Protein AF-A0A819LWY8-F1 (afdb_monomer)

Foldseek 3Di:
DDDPDDDDDLVRLLVVVVVPHDADQDPPADADPPRRSHGDDDDDPVRDDPPPDDDAAPPVDPDGDPDDDDDDDDDDPPDDD

Solvent-accessible surface area (backbone atoms only — not comparable to full-atom values): 5970 Å² total; per-residue (Å²): 139,89,84,81,95,73,92,69,55,75,63,58,50,51,60,58,46,50,76,79,44,86,81,63,67,59,93,87,56,55,46,43,88,97,37,66,58,43,70,53,88,80,73,55,98,87,39,73,82,92,74,87,63,98,80,73,67,57,70,88,46,98,76,44,68,89,77,86,83,86,82,94,78,84,79,79,86,74,88,79,133

Organism: NCBI:txid433720

Structure (mmCIF, N/CA/C/O backbone):
data_AF-A0A819LWY8-F1
#
_entry.id   AF-A0A819LWY8-F1
#
loop_
_atom_site.group_PDB
_atom_site.id
_atom_site.type_symbol
_atom_site.label_atom_id
_atom_site.label_alt_id
_atom_site.label_comp_id
_atom_site.label_asym_id
_atom_site.label_entity_id
_atom_site.label_seq_id
_atom_site.pdbx_PDB_ins_code
_atom_site.Cartn_x
_atom_site.Cartn_y
_atom_site.Cartn_z
_atom_site.occupancy
_atom_site.B_iso_or_equiv
_atom_site.auth_seq_id
_atom_site.auth_comp_id
_atom_site.auth_asym_id
_atom_site.auth_atom_id
_atom_site.pdbx_PDB_model_num
ATOM 1 N N . MET A 1 1 ? -8.632 5.284 -9.980 1.00 90.94 1 MET A N 1
ATOM 2 C CA . MET A 1 1 ? -9.971 5.670 -9.474 1.00 90.94 1 MET A CA 1
ATOM 3 C C . MET A 1 1 ? -9.782 6.533 -8.235 1.00 90.94 1 MET A C 1
ATOM 5 O O . MET A 1 1 ? -8.817 6.294 -7.524 1.00 90.94 1 MET A O 1
ATOM 9 N N . PHE A 1 2 ? -10.642 7.526 -7.984 1.00 93.94 2 PHE A N 1
ATOM 10 C CA . PHE A 1 2 ? -10.513 8.416 -6.823 1.00 93.94 2 PHE A CA 1
ATOM 11 C C . PHE A 1 2 ? -11.853 8.584 -6.105 1.00 93.94 2 PHE A C 1
ATOM 13 O O . PHE A 1 2 ? -12.861 8.867 -6.748 1.00 93.94 2 PHE A O 1
ATOM 20 N N . PHE A 1 3 ? -11.836 8.481 -4.777 1.00 92.38 3 PHE A N 1
ATOM 21 C CA . PHE A 1 3 ? -12.976 8.756 -3.902 1.00 92.38 3 PHE A CA 1
ATOM 22 C C . PHE A 1 3 ? -12.581 9.847 -2.904 1.00 92.38 3 PHE A C 1
ATOM 24 O O . PHE A 1 3 ? -11.508 9.776 -2.310 1.00 92.38 3 PHE A O 1
ATOM 31 N N . ARG A 1 4 ? -13.419 10.875 -2.727 1.00 90.06 4 ARG A N 1
ATOM 32 C CA . ARG A 1 4 ? -13.152 12.000 -1.808 1.00 90.06 4 ARG A CA 1
ATOM 33 C C . ARG A 1 4 ? -13.985 11.873 -0.526 1.00 90.06 4 ARG A C 1
ATOM 35 O O . ARG A 1 4 ? -15.071 11.301 -0.564 1.00 90.06 4 ARG A O 1
ATOM 42 N N . GLN A 1 5 ? -13.490 12.461 0.570 1.00 72.25 5 GLN A N 1
ATOM 43 C CA . GLN A 1 5 ? -14.201 12.638 1.853 1.00 72.25 5 GLN A CA 1
ATOM 44 C C . GLN A 1 5 ? -14.693 11.334 2.502 1.00 72.25 5 GLN A C 1
ATOM 46 O O . GLN A 1 5 ? -15.869 11.187 2.835 1.00 72.25 5 GLN A O 1
ATOM 51 N N . LYS A 1 6 ? -13.792 10.368 2.689 1.00 69.88 6 LYS A N 1
ATOM 52 C CA . LYS A 1 6 ? -14.082 9.140 3.434 1.00 69.88 6 LYS A CA 1
ATOM 53 C C . LYS A 1 6 ? -13.141 9.063 4.624 1.00 69.88 6 LYS A C 1
ATOM 55 O O . LYS A 1 6 ? -11.937 9.111 4.421 1.00 69.88 6 LYS A O 1
ATOM 60 N N . CYS A 1 7 ? -13.692 8.939 5.827 1.00 84.44 7 CYS A N 1
ATOM 61 C CA . CYS A 1 7 ? -12.942 8.436 6.970 1.00 84.44 7 CYS A CA 1
ATOM 62 C C . CYS A 1 7 ? -13.071 6.915 6.935 1.00 84.44 7 CYS A C 1
ATOM 64 O O . CYS A 1 7 ? -14.167 6.393 7.143 1.00 84.44 7 CYS A O 1
ATOM 66 N N . LEU A 1 8 ? -11.987 6.222 6.600 1.00 89.94 8 LEU A N 1
ATOM 67 C CA . LEU A 1 8 ? -11.923 4.764 6.660 1.00 89.94 8 LEU A CA 1
ATOM 68 C C . LEU A 1 8 ? -11.126 4.355 7.895 1.00 89.94 8 LEU A C 1
ATOM 70 O O . LEU A 1 8 ? -10.147 5.012 8.247 1.00 89.94 8 LEU A O 1
ATOM 74 N N . THR A 1 9 ? -11.557 3.275 8.543 1.00 92.38 9 THR A N 1
ATOM 75 C CA . THR A 1 9 ? -10.694 2.557 9.483 1.00 92.38 9 THR A CA 1
ATOM 76 C C . THR A 1 9 ? -9.721 1.682 8.679 1.00 92.38 9 THR A C 1
ATOM 78 O O . THR A 1 9 ? -10.005 1.396 7.507 1.00 92.38 9 THR A O 1
ATOM 81 N N . PRO A 1 10 ? -8.586 1.254 9.261 1.00 93.56 10 PRO A N 1
ATOM 82 C CA . PRO A 1 10 ?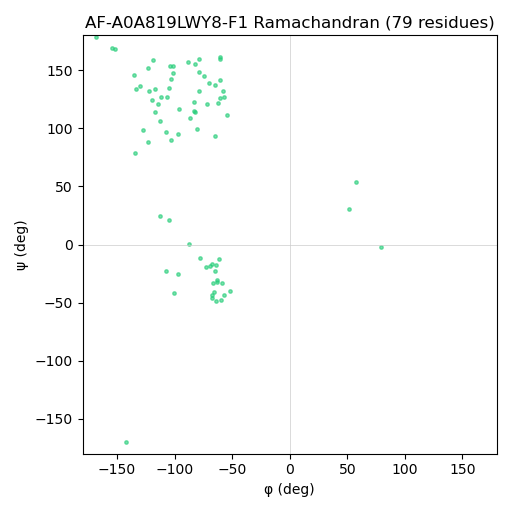 -7.668 0.324 8.600 1.00 93.56 10 PRO A CA 1
ATOM 83 C C . PRO A 1 10 ? -8.367 -0.938 8.077 1.00 93.56 10 PRO A C 1
ATOM 85 O O . PRO A 1 10 ? -8.123 -1.354 6.947 1.00 93.56 10 PRO A O 1
ATOM 88 N N . GLU A 1 11 ? -9.313 -1.483 8.843 1.00 94.00 11 GLU A N 1
ATOM 89 C CA . GLU A 1 11 ? -10.071 -2.684 8.484 1.00 94.00 11 GLU A CA 1
ATOM 90 C C . GLU A 1 11 ? -10.931 -2.443 7.240 1.00 94.00 11 GLU A C 1
ATOM 92 O O . GLU A 1 11 ? -10.835 -3.192 6.273 1.00 94.00 11 GLU A O 1
ATOM 97 N N . HIS A 1 12 ? -11.687 -1.339 7.193 1.00 94.56 12 HIS A N 1
ATOM 98 C CA . HIS A 1 12 ? -12.493 -1.003 6.015 1.00 94.56 12 HIS A CA 1
ATOM 99 C C . HIS A 1 12 ? -11.644 -0.740 4.762 1.00 94.56 12 HIS A C 1
ATOM 101 O O . HIS A 1 12 ? -12.101 -0.969 3.640 1.00 94.56 12 HIS A O 1
ATOM 107 N N . HIS A 1 13 ? -10.418 -0.231 4.924 1.00 95.50 13 HIS A N 1
ATOM 108 C CA . HIS A 1 13 ? -9.484 -0.074 3.807 1.00 95.50 13 HIS A CA 1
ATOM 109 C C . HIS A 1 13 ? -9.034 -1.448 3.291 1.00 95.50 13 HIS A C 1
ATOM 111 O O . HIS A 1 13 ? -9.097 -1.686 2.082 1.00 95.50 13 HIS A O 1
ATOM 117 N N . CYS A 1 14 ? -8.668 -2.373 4.181 1.00 95.75 14 CYS A N 1
ATOM 118 C CA . CYS A 1 14 ? -8.349 -3.756 3.821 1.00 95.75 14 CYS A CA 1
ATOM 119 C C . CYS A 1 14 ? -9.525 -4.474 3.143 1.00 95.75 14 CYS A C 1
ATOM 121 O O . CYS A 1 14 ? -9.332 -5.039 2.067 1.00 95.75 14 CYS A O 1
ATOM 123 N N . ASP A 1 15 ? -10.733 -4.389 3.704 1.00 95.62 15 ASP A N 1
ATOM 124 C CA . ASP A 1 15 ? -11.947 -4.999 3.143 1.00 95.62 15 ASP A CA 1
ATOM 125 C C . ASP A 1 15 ? -12.208 -4.511 1.714 1.00 95.62 15 ASP A C 1
ATOM 127 O O . ASP A 1 15 ? -12.505 -5.295 0.813 1.00 95.62 15 ASP A O 1
ATOM 131 N N . PHE A 1 16 ? -12.052 -3.205 1.474 1.00 95.25 16 PHE A N 1
ATOM 132 C CA . PHE A 1 16 ? -12.210 -2.642 0.138 1.00 95.25 16 PHE A CA 1
ATOM 133 C C . PHE A 1 16 ? -11.127 -3.132 -0.832 1.00 95.25 16 PHE A C 1
ATOM 135 O O . PHE A 1 16 ? -11.426 -3.423 -1.990 1.00 95.25 16 PHE A O 1
ATOM 142 N N . ALA A 1 17 ? -9.872 -3.229 -0.386 1.00 96.00 17 ALA A N 1
ATOM 143 C CA . ALA A 1 17 ? -8.769 -3.698 -1.221 1.00 96.00 17 ALA A CA 1
ATOM 144 C C . ALA A 1 17 ? -8.904 -5.186 -1.601 1.00 96.00 17 ALA A C 1
ATOM 146 O O . ALA A 1 17 ? -8.579 -5.552 -2.732 1.00 96.00 17 ALA A O 1
ATOM 147 N N . GLN A 1 18 ? -9.466 -6.016 -0.716 1.00 96.31 18 GLN A N 1
ATOM 148 C CA . GLN A 1 18 ? -9.725 -7.443 -0.967 1.00 96.31 18 GLN A CA 1
ATOM 149 C C . GLN A 1 18 ? -10.741 -7.706 -2.086 1.00 96.31 18 GLN A C 1
ATOM 151 O O . GLN A 1 18 ? -10.779 -8.803 -2.638 1.00 96.31 18 GLN A O 1
ATOM 156 N N . LEU A 1 19 ? -11.539 -6.705 -2.475 1.00 95.81 19 LEU A N 1
ATOM 157 C CA . LEU A 1 19 ? -12.450 -6.822 -3.619 1.00 95.81 19 LEU A CA 1
ATOM 158 C C . LEU A 1 19 ? -11.714 -6.929 -4.966 1.00 95.81 19 LEU A C 1
ATOM 160 O O . LEU A 1 19 ? -12.333 -7.304 -5.960 1.00 95.81 19 LEU A O 1
ATOM 164 N N . PHE A 1 20 ? -10.425 -6.572 -5.018 1.00 94.81 20 PHE A N 1
ATOM 165 C CA . PHE A 1 20 ? -9.630 -6.566 -6.248 1.00 94.81 20 PHE A CA 1
ATOM 166 C C . PHE A 1 20 ? -8.725 -7.795 -6.381 1.00 94.81 20 PHE A C 1
ATOM 168 O O . PHE A 1 20 ? -8.618 -8.332 -7.481 1.00 94.81 20 PHE A O 1
ATOM 175 N N . ASP A 1 21 ? -8.071 -8.221 -5.296 1.00 93.19 21 ASP A N 1
ATOM 176 C CA . ASP A 1 21 ? -7.240 -9.433 -5.210 1.00 93.19 21 ASP A CA 1
ATOM 177 C C . ASP A 1 21 ? -6.894 -9.726 -3.731 1.00 93.19 21 ASP A C 1
ATOM 179 O O . ASP A 1 21 ? -7.230 -8.952 -2.831 1.00 93.19 21 ASP A O 1
ATOM 183 N N . ASN A 1 22 ? -6.173 -10.817 -3.470 1.00 94.44 22 ASN A N 1
ATOM 184 C CA . ASN A 1 22 ? -5.578 -11.104 -2.168 1.00 94.44 22 ASN A CA 1
ATOM 185 C C . ASN A 1 22 ? -4.585 -10.006 -1.749 1.00 94.44 22 ASN A C 1
ATOM 187 O O . ASN A 1 22 ? -3.798 -9.509 -2.558 1.00 94.44 22 ASN A O 1
ATOM 191 N N . LEU A 1 23 ? -4.577 -9.668 -0.457 1.00 95.12 23 LEU A N 1
ATOM 192 C CA . LEU A 1 23 ? -3.657 -8.668 0.079 1.00 95.12 23 LEU A CA 1
ATOM 193 C C . LEU A 1 23 ? -2.232 -9.216 0.201 1.00 95.12 23 LEU A C 1
ATOM 195 O O . LEU A 1 23 ? -2.013 -10.378 0.539 1.00 95.12 23 LEU A O 1
ATOM 199 N N . HIS A 1 24 ? -1.256 -8.344 -0.043 1.00 91.94 24 HIS A N 1
ATOM 200 C CA . HIS A 1 24 ? 0.163 -8.652 0.084 1.00 91.94 24 HIS A CA 1
ATOM 201 C C . HIS A 1 24 ? 0.755 -7.983 1.328 1.00 91.94 24 HIS A C 1
ATOM 203 O O . HIS A 1 24 ? 0.684 -6.765 1.474 1.00 91.94 24 HIS A O 1
ATOM 209 N N . THR A 1 25 ? 1.409 -8.765 2.184 1.00 92.25 25 THR A N 1
ATOM 210 C CA . THR A 1 25 ? 2.222 -8.249 3.293 1.00 92.25 25 THR A CA 1
ATOM 211 C C . THR A 1 25 ? 3.614 -7.888 2.781 1.00 92.25 25 THR A C 1
ATOM 213 O O . THR A 1 25 ? 4.371 -8.757 2.349 1.00 92.25 25 THR A O 1
ATOM 216 N N . HIS A 1 26 ? 3.958 -6.602 2.817 1.00 85.94 26 HIS A N 1
ATOM 217 C CA . HIS A 1 26 ? 5.213 -6.111 2.252 1.00 85.94 26 HIS A CA 1
ATOM 218 C C . HIS A 1 26 ? 6.402 -6.262 3.208 1.00 85.94 26 HIS A C 1
ATOM 220 O O . HIS A 1 26 ? 6.426 -5.652 4.267 1.00 85.94 26 HIS A O 1
ATOM 226 N N . SER A 1 27 ? 7.455 -6.966 2.794 1.00 82.81 27 SER A N 1
ATOM 227 C CA . SER A 1 27 ? 8.574 -7.312 3.686 1.00 82.81 27 SER A CA 1
ATOM 228 C C . SER A 1 27 ? 9.466 -6.146 4.144 1.00 82.81 27 SER A C 1
ATOM 230 O O . SER A 1 27 ? 10.218 -6.314 5.099 1.00 82.81 27 SER A O 1
ATOM 232 N N . PHE A 1 28 ? 9.450 -4.995 3.459 1.00 81.94 28 PHE A N 1
ATOM 233 C CA . PHE A 1 28 ? 10.397 -3.892 3.729 1.00 81.94 28 PHE A CA 1
ATOM 234 C C . PHE A 1 28 ? 9.800 -2.667 4.422 1.00 81.94 28 PHE A C 1
ATOM 236 O O . PHE A 1 28 ? 10.545 -1.881 5.001 1.00 81.94 28 PHE A O 1
ATOM 243 N N . TYR A 1 29 ? 8.488 -2.463 4.319 1.00 85.31 29 TYR A N 1
A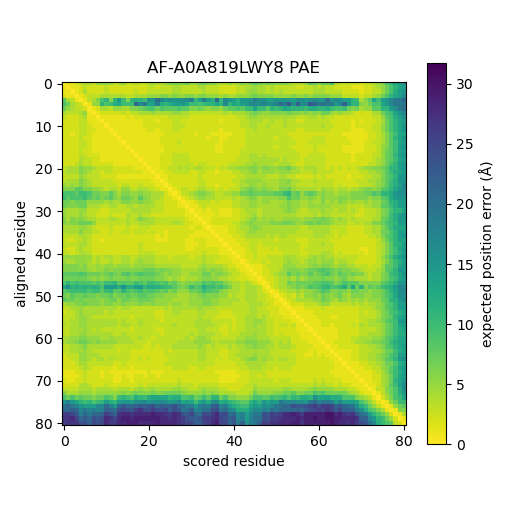TOM 244 C CA . TYR A 1 29 ? 7.852 -1.272 4.878 1.00 85.31 29 TYR A CA 1
ATOM 245 C C . TYR A 1 29 ? 7.187 -1.644 6.191 1.00 85.31 29 TYR A C 1
ATOM 247 O O . TYR A 1 29 ? 6.680 -2.752 6.334 1.00 85.31 29 TYR A O 1
ATOM 255 N N . SER A 1 30 ? 7.160 -0.702 7.128 1.00 90.06 30 SER A N 1
ATOM 256 C CA . SER A 1 30 ? 6.353 -0.843 8.334 1.00 90.06 30 SER A CA 1
ATOM 257 C C . SER A 1 30 ? 4.869 -0.968 7.986 1.00 90.06 30 SER A C 1
ATOM 259 O O . SER A 1 30 ? 4.418 -0.530 6.923 1.00 90.06 30 SER A O 1
ATOM 261 N N . HIS A 1 31 ? 4.102 -1.517 8.921 1.00 93.31 31 HIS A N 1
ATOM 262 C CA . HIS A 1 31 ? 2.661 -1.698 8.787 1.00 93.31 31 HIS A CA 1
ATOM 263 C C . HIS A 1 31 ? 1.913 -0.932 9.870 1.00 93.31 31 HIS A C 1
ATOM 265 O O . HIS A 1 31 ? 2.474 -0.620 10.925 1.00 93.31 31 HIS A O 1
ATOM 271 N N . VAL A 1 32 ? 0.636 -0.651 9.623 1.00 91.75 32 VAL A N 1
ATOM 272 C CA . VAL A 1 32 ? -0.252 -0.131 10.662 1.00 91.75 32 VAL A CA 1
ATOM 273 C C . VAL A 1 32 ? -0.429 -1.183 11.757 1.00 91.75 32 VAL A C 1
ATOM 275 O O . VAL A 1 32 ? -0.565 -2.379 11.491 1.00 91.75 32 VAL A O 1
ATOM 278 N N . LEU A 1 33 ? -0.384 -0.736 13.014 1.00 88.81 33 LEU A N 1
ATOM 279 C CA . LEU A 1 33 ? -0.454 -1.618 14.173 1.00 88.81 33 LEU A CA 1
ATOM 280 C C . LEU A 1 33 ? -1.736 -2.461 14.132 1.00 88.81 33 LEU A C 1
ATOM 282 O O . LEU A 1 33 ? -2.832 -1.926 14.003 1.00 88.81 33 LEU A O 1
ATOM 286 N N . GLY A 1 34 ? -1.586 -3.780 14.248 1.00 90.38 34 GLY A N 1
ATOM 287 C CA . GLY A 1 34 ? -2.703 -4.726 14.187 1.00 90.38 34 GLY A CA 1
ATOM 288 C C . GLY A 1 34 ? -3.200 -5.058 12.774 1.00 90.38 34 GLY A C 1
ATOM 289 O O . GLY A 1 34 ? -4.086 -5.893 12.656 1.00 90.38 34 GLY A O 1
ATOM 290 N N . THR A 1 35 ? -2.637 -4.457 11.717 1.00 93.12 35 THR A N 1
ATOM 291 C CA . THR A 1 35 ? -3.031 -4.693 10.313 1.00 93.12 35 THR A CA 1
ATOM 292 C C . THR A 1 35 ? -1.789 -4.877 9.415 1.00 93.12 35 THR A C 1
ATOM 294 O O . THR A 1 35 ? -1.365 -3.933 8.743 1.00 93.12 35 THR A O 1
ATOM 297 N N . PRO A 1 36 ? -1.148 -6.064 9.407 1.00 92.19 36 PRO A N 1
ATOM 298 C CA . PRO A 1 36 ? 0.125 -6.293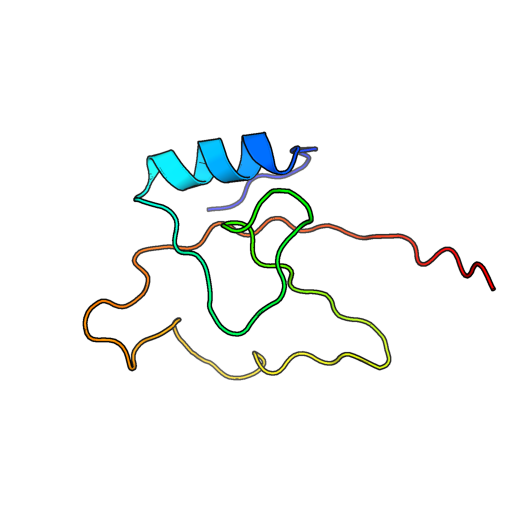 8.708 1.00 92.19 36 PRO A CA 1
ATOM 299 C C . PRO A 1 36 ? 0.037 -6.159 7.179 1.00 92.19 36 PRO A C 1
ATOM 301 O O . PRO A 1 36 ? 1.029 -5.890 6.513 1.00 92.19 36 PRO A O 1
ATOM 304 N N . GLU A 1 37 ? -1.137 -6.315 6.586 1.00 94.06 37 GLU A N 1
ATOM 305 C CA . GLU A 1 37 ? -1.358 -6.120 5.154 1.00 94.06 37 GLU A CA 1
ATOM 306 C C . GLU A 1 37 ? -1.328 -4.636 4.756 1.00 94.06 37 GLU A C 1
ATOM 308 O O . GLU A 1 37 ? -1.133 -4.305 3.585 1.00 94.06 37 GLU A O 1
ATOM 313 N N . LEU A 1 38 ? -1.507 -3.727 5.719 1.00 94.69 38 LEU A N 1
ATOM 314 C CA . LEU A 1 38 ? -1.620 -2.298 5.467 1.00 94.69 38 LEU A CA 1
ATOM 315 C C . LEU A 1 38 ? -0.270 -1.609 5.677 1.00 94.69 38 LEU A C 1
ATOM 317 O O . LEU A 1 38 ? 0.126 -1.247 6.786 1.00 94.69 38 LEU A O 1
ATOM 321 N N . MET A 1 39 ? 0.449 -1.444 4.568 1.00 94.44 39 MET A N 1
ATOM 322 C CA . MET A 1 39 ? 1.712 -0.710 4.489 1.00 94.44 39 MET A CA 1
ATOM 323 C C . MET A 1 39 ? 1.553 0.747 4.950 1.00 94.44 39 MET A C 1
ATOM 325 O O . MET A 1 39 ? 0.675 1.464 4.469 1.00 94.44 39 MET A O 1
ATOM 329 N N . LEU A 1 40 ? 2.461 1.206 5.815 1.00 91.88 40 LEU A N 1
ATOM 330 C CA . LEU A 1 40 ? 2.543 2.594 6.256 1.00 91.88 40 LEU A 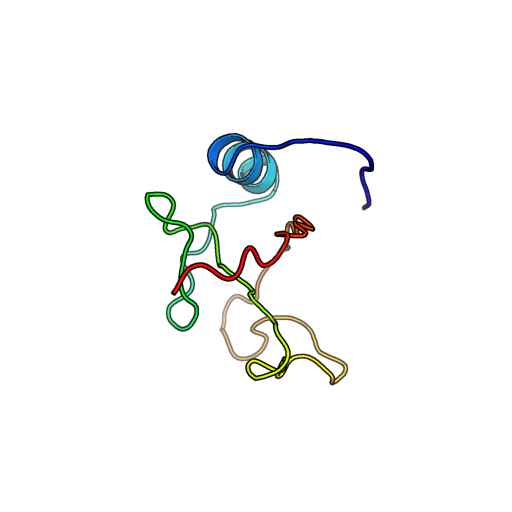CA 1
ATOM 331 C C . LEU A 1 40 ? 3.584 3.366 5.434 1.00 91.88 40 LEU A C 1
ATOM 333 O O . LEU A 1 40 ? 4.782 3.086 5.495 1.00 91.88 40 LEU A O 1
ATOM 337 N N . LEU A 1 41 ? 3.116 4.374 4.697 1.00 91.25 41 LEU A N 1
ATOM 338 C CA . LEU A 1 41 ? 3.950 5.350 3.996 1.00 91.25 41 LEU A CA 1
ATOM 339 C C . LEU A 1 41 ? 3.868 6.688 4.734 1.00 91.25 41 LEU A C 1
ATOM 341 O O . LEU A 1 41 ? 2.917 7.446 4.554 1.00 91.25 41 LEU A O 1
ATOM 345 N N . GLU A 1 42 ? 4.855 6.950 5.586 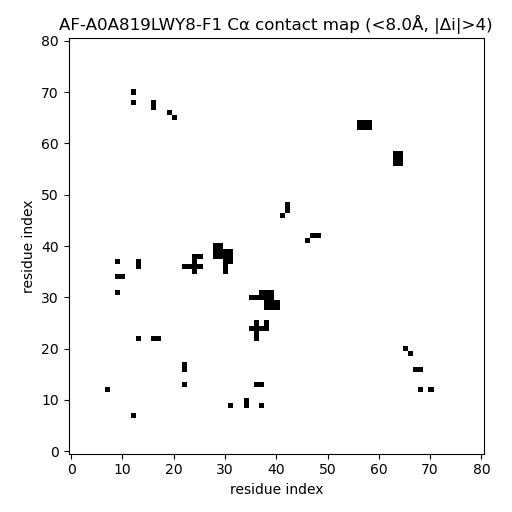1.00 88.69 42 GLU A N 1
ATOM 346 C CA . GLU A 1 42 ? 4.929 8.152 6.416 1.00 88.69 42 GLU A CA 1
ATOM 347 C C . GLU A 1 42 ? 6.090 9.037 5.963 1.00 88.69 42 GLU A C 1
ATOM 349 O O . GLU A 1 42 ? 7.232 8.580 5.851 1.00 88.69 42 GLU A O 1
ATOM 354 N N . TYR A 1 43 ? 5.782 10.306 5.706 1.00 88.56 43 TYR A N 1
ATOM 355 C CA . TYR A 1 43 ? 6.751 11.301 5.274 1.00 88.56 43 TYR A CA 1
ATOM 356 C C . TYR A 1 43 ? 6.625 12.554 6.129 1.00 88.56 43 TYR A C 1
ATOM 358 O O . TYR A 1 43 ? 5.524 13.042 6.383 1.00 88.56 43 TYR A O 1
ATOM 366 N N . ASP A 1 44 ? 7.772 13.081 6.530 1.00 88.69 44 ASP A N 1
ATOM 367 C CA . ASP A 1 44 ? 7.905 14.312 7.296 1.00 88.69 44 ASP A CA 1
ATOM 368 C C . ASP A 1 44 ? 9.147 15.079 6.809 1.00 88.69 44 ASP A C 1
ATOM 370 O O . ASP A 1 44 ? 9.740 14.757 5.775 1.00 88.69 44 ASP A O 1
ATOM 374 N N . PHE A 1 45 ? 9.544 16.126 7.532 1.00 86.75 45 PHE A N 1
ATOM 375 C CA . PHE A 1 45 ? 10.708 16.932 7.166 1.00 86.75 45 PHE A CA 1
ATOM 376 C C . PHE A 1 45 ? 12.019 16.119 7.091 1.00 86.75 45 PHE A C 1
ATOM 378 O O . PHE A 1 45 ? 12.886 16.404 6.259 1.00 86.75 45 PHE A O 1
ATOM 385 N N . HIS A 1 46 ? 12.161 15.094 7.929 1.00 88.69 46 HIS A N 1
ATOM 386 C CA . HIS A 1 46 ? 13.331 14.226 8.027 1.00 88.69 46 HIS A CA 1
ATOM 387 C C . HIS A 1 46 ? 13.178 12.918 7.233 1.00 88.69 46 HIS A C 1
ATOM 389 O O . HIS A 1 46 ? 14.177 12.345 6.793 1.00 88.69 46 HIS A O 1
ATOM 395 N N . ARG A 1 47 ? 11.947 12.454 7.003 1.00 85.69 47 ARG A N 1
ATOM 396 C CA . ARG A 1 47 ? 11.614 11.230 6.265 1.00 85.69 47 ARG A CA 1
ATOM 397 C C . ARG A 1 47 ? 11.127 11.566 4.861 1.00 85.69 47 ARG A C 1
ATOM 399 O O . ARG A 1 47 ? 9.937 11.754 4.626 1.00 85.69 47 ARG A O 1
ATOM 406 N N . LYS A 1 48 ? 12.061 11.629 3.911 1.00 84.00 48 LYS A N 1
ATOM 407 C CA . LYS A 1 48 ? 11.754 11.852 2.489 1.00 84.00 48 LYS A CA 1
ATOM 408 C C . LYS A 1 48 ? 11.349 10.560 1.785 1.00 84.00 48 LYS A C 1
ATOM 410 O O . LYS A 1 48 ? 11.751 9.469 2.190 1.00 84.00 48 LYS A O 1
ATOM 415 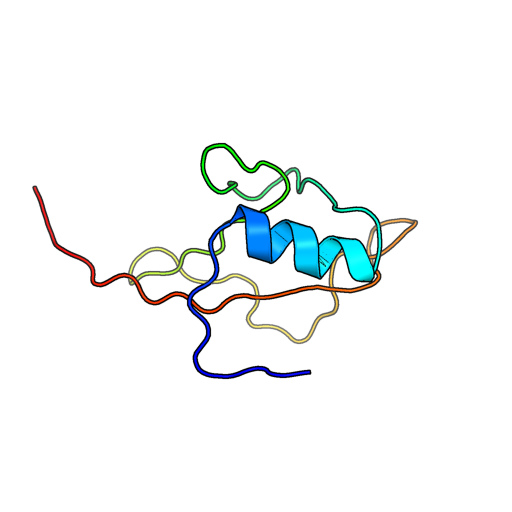N N . SER A 1 49 ? 10.582 10.689 0.706 1.00 81.12 49 SER A N 1
ATOM 416 C CA . SER A 1 49 ? 10.226 9.550 -0.130 1.00 81.12 49 SER A CA 1
ATOM 417 C C . SER A 1 49 ? 11.363 9.150 -1.070 1.00 81.12 49 SER A C 1
ATOM 419 O O . SER A 1 49 ? 12.155 9.981 -1.504 1.00 81.12 49 SER A O 1
ATOM 421 N N . GLY A 1 50 ? 11.435 7.853 -1.373 1.00 82.69 50 GLY A N 1
ATOM 422 C CA . GLY A 1 50 ? 12.286 7.290 -2.428 1.00 82.69 50 GLY A CA 1
ATOM 423 C C . GLY A 1 50 ? 11.488 6.882 -3.671 1.00 82.69 50 GLY A C 1
ATOM 424 O O . GLY A 1 50 ? 11.915 5.999 -4.405 1.00 82.69 50 GLY A O 1
ATOM 425 N N . ASN A 1 51 ? 10.288 7.444 -3.853 1.00 85.06 51 ASN A N 1
ATOM 426 C CA . ASN A 1 51 ? 9.323 7.074 -4.897 1.00 85.06 51 ASN A CA 1
ATOM 427 C C . ASN A 1 51 ? 9.123 8.188 -5.945 1.00 85.06 51 ASN A C 1
ATOM 429 O O . ASN A 1 51 ? 8.072 8.266 -6.576 1.00 85.06 51 ASN A O 1
ATOM 433 N N . ASP A 1 52 ? 10.116 9.061 -6.105 1.00 88.56 52 ASP A N 1
ATOM 434 C CA . ASP A 1 52 ? 10.061 10.301 -6.890 1.00 88.56 52 ASP A CA 1
ATOM 435 C C . ASP A 1 52 ? 10.408 10.126 -8.382 1.00 88.56 52 ASP A C 1
ATOM 437 O O . ASP A 1 52 ? 10.366 11.082 -9.156 1.00 88.56 52 ASP A O 1
ATOM 441 N N . SER A 1 53 ? 10.710 8.899 -8.805 1.00 93.31 53 SER A N 1
ATOM 442 C CA . SER A 1 53 ? 10.958 8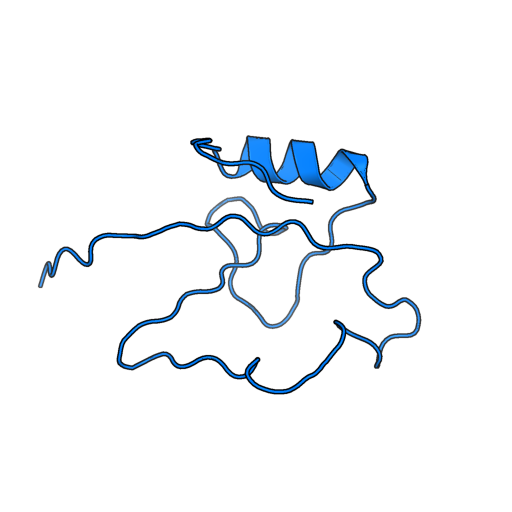.536 -10.202 1.00 93.31 53 SER A CA 1
ATOM 443 C C . SER A 1 53 ? 9.745 7.847 -10.828 1.00 93.31 53 SER A C 1
ATOM 445 O O . SER A 1 53 ? 8.969 7.195 -10.134 1.00 93.31 53 SER A O 1
ATOM 447 N N . TRP A 1 54 ? 9.580 7.932 -12.151 1.00 95.38 54 TRP A N 1
ATOM 448 C CA . TRP A 1 54 ? 8.539 7.178 -12.861 1.00 95.38 54 TRP A CA 1
ATOM 449 C C . TRP A 1 54 ? 8.770 5.672 -12.713 1.00 95.38 54 TRP A C 1
ATOM 451 O O . TRP A 1 54 ? 9.817 5.161 -13.107 1.00 95.38 54 TRP A O 1
ATOM 461 N N . HIS A 1 55 ? 7.792 4.958 -12.159 1.00 93.88 55 HIS A N 1
ATOM 462 C CA . HIS A 1 55 ? 7.882 3.520 -11.930 1.00 93.88 55 HIS A CA 1
ATOM 463 C C . HIS A 1 55 ? 6.500 2.860 -11.949 1.00 93.88 55 HIS A C 1
ATOM 465 O O . HIS A 1 55 ? 5.465 3.524 -11.894 1.00 93.88 55 HIS A O 1
ATOM 471 N N . THR A 1 56 ? 6.505 1.531 -11.998 1.00 93.75 56 THR A N 1
ATOM 472 C CA . THR A 1 56 ? 5.376 0.704 -11.569 1.00 93.75 56 THR A CA 1
ATOM 473 C C . THR A 1 56 ? 5.868 -0.268 -10.500 1.00 93.75 56 THR A C 1
ATOM 475 O O . THR A 1 56 ? 7.060 -0.581 -10.437 1.00 93.75 56 THR A O 1
ATOM 478 N N . ASN A 1 57 ? 4.978 -0.687 -9.606 1.00 90.56 57 ASN A N 1
ATOM 479 C CA . ASN A 1 57 ? 5.371 -1.397 -8.393 1.00 90.56 57 ASN A CA 1
ATOM 480 C C . ASN A 1 57 ? 5.895 -2.808 -8.691 1.00 90.56 57 ASN A C 1
ATOM 482 O O . ASN A 1 57 ? 5.333 -3.530 -9.511 1.00 90.56 57 ASN A O 1
ATOM 486 N N . THR A 1 58 ? 6.961 -3.186 -7.976 1.00 89.75 58 THR A N 1
ATOM 487 C CA . THR A 1 58 ? 7.479 -4.562 -7.847 1.00 89.75 58 THR A CA 1
ATOM 488 C C . THR A 1 58 ? 7.716 -5.332 -9.153 1.00 89.75 58 THR A C 1
ATOM 490 O O . THR A 1 58 ? 7.679 -6.555 -9.159 1.00 89.75 58 THR A O 1
ATOM 493 N N . THR A 1 59 ? 8.063 -4.663 -10.258 1.00 93.44 59 THR A N 1
ATOM 494 C CA . THR A 1 59 ? 8.320 -5.327 -11.560 1.00 93.44 59 THR A CA 1
ATOM 495 C C . THR A 1 59 ? 9.477 -6.318 -11.570 1.00 93.44 59 THR A C 1
ATOM 497 O O . THR A 1 59 ? 9.655 -7.042 -12.543 1.00 93.44 59 THR A O 1
ATOM 500 N N . PHE A 1 60 ? 10.299 -6.319 -10.525 1.00 92.25 60 PHE A N 1
ATOM 501 C CA . PHE A 1 60 ? 11.388 -7.272 -10.360 1.00 92.25 60 PHE A CA 1
ATOM 502 C C . PHE A 1 60 ? 10.908 -8.652 -9.874 1.00 92.25 60 PHE A C 1
ATOM 504 O O . PHE A 1 60 ? 11.703 -9.589 -9.871 1.00 92.25 60 PHE A O 1
ATOM 511 N N . THR A 1 61 ? 9.653 -8.793 -9.427 1.00 92.25 61 THR A N 1
ATOM 512 C CA . THR A 1 61 ? 9.092 -10.079 -8.991 1.00 92.25 61 THR A CA 1
ATOM 513 C C . THR A 1 61 ? 8.480 -10.842 -10.165 1.00 92.25 61 THR A C 1
ATOM 515 O O . THR A 1 61 ? 8.070 -10.260 -11.166 1.00 92.25 61 THR A O 1
ATOM 518 N N . GLU A 1 62 ? 8.368 -12.166 -10.030 1.00 95.62 62 GLU A N 1
ATOM 519 C CA . GLU A 1 62 ? 7.710 -13.018 -11.035 1.00 95.62 62 GLU A CA 1
ATOM 520 C C . GLU A 1 62 ? 6.217 -12.685 -11.197 1.00 95.62 62 GLU A C 1
ATOM 522 O O . GLU A 1 62 ? 5.654 -12.787 -12.286 1.00 95.62 62 GLU A O 1
ATOM 527 N N . ARG A 1 63 ? 5.574 -12.253 -10.107 1.00 92.44 63 ARG A N 1
ATOM 528 C CA . ARG A 1 63 ? 4.178 -11.804 -10.075 1.00 92.44 63 ARG A CA 1
ATOM 529 C C . ARG A 1 63 ? 4.129 -10.371 -9.528 1.00 92.44 63 ARG A C 1
ATOM 531 O O . ARG A 1 63 ? 4.034 -10.208 -8.307 1.00 92.44 63 ARG A O 1
ATOM 538 N N . PRO A 1 64 ? 4.250 -9.345 -10.392 1.00 93.19 64 PRO A N 1
ATOM 539 C CA . PRO A 1 64 ? 4.152 -7.945 -9.983 1.00 93.19 64 PRO A CA 1
ATOM 540 C C . PRO A 1 64 ? 2.790 -7.622 -9.363 1.00 93.19 64 PRO A C 1
ATOM 542 O O . PRO A 1 64 ? 1.814 -8.347 -9.568 1.00 93.19 64 PRO A O 1
ATOM 545 N N . ALA A 1 65 ? 2.712 -6.519 -8.615 1.00 92.75 65 ALA A N 1
ATOM 546 C CA . ALA A 1 65 ? 1.463 -6.104 -7.985 1.00 92.75 65 ALA A CA 1
ATOM 547 C C . ALA A 1 65 ? 0.370 -5.844 -9.038 1.00 92.75 65 ALA A C 1
ATOM 549 O O . ALA A 1 65 ? 0.557 -5.041 -9.951 1.00 92.75 65 ALA A O 1
ATOM 550 N N . PHE A 1 66 ? -0.786 -6.497 -8.885 1.00 94.69 66 PHE A N 1
ATOM 551 C CA . PHE A 1 66 ? -1.929 -6.309 -9.783 1.00 94.69 66 PHE A CA 1
ATOM 552 C C . PHE A 1 66 ? -2.537 -4.907 -9.653 1.00 94.69 66 PHE A C 1
ATOM 554 O O . PHE A 1 66 ? -2.872 -4.262 -10.645 1.00 94.69 66 PHE A O 1
ATOM 561 N N . SER A 1 67 ? -2.684 -4.427 -8.418 1.00 94.31 67 SER A N 1
ATOM 562 C CA . SER A 1 67 ? -3.264 -3.121 -8.119 1.00 94.31 67 SER A CA 1
ATOM 563 C C . SER A 1 67 ? -2.762 -2.584 -6.777 1.00 94.31 67 SER A C 1
ATOM 565 O O . SER A 1 67 ? -2.124 -3.301 -6.005 1.00 94.31 67 SER A O 1
ATOM 567 N N . CYS A 1 68 ? -3.043 -1.311 -6.499 1.00 94.69 68 CYS A N 1
ATOM 568 C CA . CYS A 1 68 ? -2.842 -0.712 -5.186 1.00 94.69 68 CYS A CA 1
ATOM 569 C C . CYS A 1 68 ? -4.051 0.143 -4.790 1.00 94.69 68 CYS A C 1
ATOM 571 O O . CYS A 1 68 ? -4.679 0.797 -5.627 1.00 94.69 68 CYS A O 1
ATOM 573 N N . VAL A 1 69 ? -4.353 0.161 -3.491 1.00 95.62 69 VAL A N 1
ATOM 574 C CA . VAL A 1 69 ? -5.349 1.056 -2.899 1.00 95.62 69 VAL A CA 1
ATOM 575 C C . VAL A 1 69 ? -4.637 1.965 -1.913 1.00 95.62 69 VAL A C 1
ATOM 577 O O . VAL A 1 69 ? -4.142 1.505 -0.887 1.00 95.62 69 VAL A O 1
ATOM 580 N N . LEU A 1 70 ? -4.602 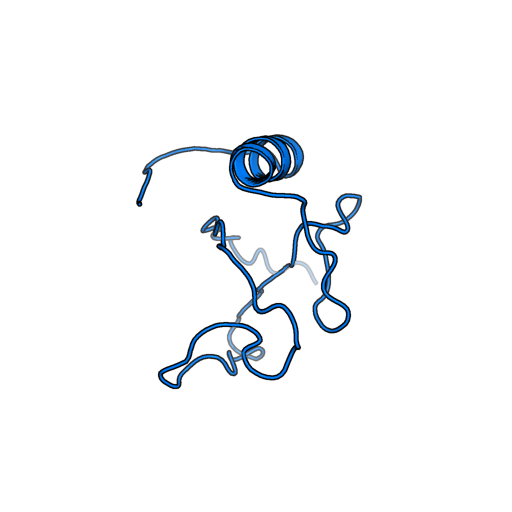3.260 -2.217 1.00 95.06 70 LEU A N 1
ATOM 581 C CA . LEU A 1 70 ? -3.951 4.267 -1.387 1.00 95.06 70 LEU A CA 1
ATOM 582 C C . LEU A 1 70 ? -4.990 5.093 -0.626 1.00 95.06 70 LEU A C 1
ATOM 584 O O . LEU A 1 70 ? -5.959 5.574 -1.218 1.00 95.06 70 LEU A O 1
ATOM 588 N N . TYR A 1 71 ? -4.747 5.302 0.667 1.00 94.38 71 TYR A N 1
ATOM 589 C CA . TYR A 1 71 ? -5.532 6.194 1.513 1.00 94.38 71 TYR A CA 1
ATOM 590 C C . TYR A 1 71 ? -4.665 7.369 1.970 1.00 94.38 71 TYR A C 1
ATOM 592 O O . TYR A 1 71 ? -3.622 7.182 2.591 1.00 94.38 71 TYR A O 1
ATOM 600 N N . GLY A 1 72 ? -5.085 8.588 1.628 1.00 92.44 72 GLY A N 1
ATOM 601 C CA . GLY A 1 72 ? -4.400 9.805 2.049 1.00 92.44 72 GLY A CA 1
ATOM 602 C C . GLY A 1 72 ? -4.830 10.199 3.456 1.00 92.44 72 GLY A C 1
ATOM 603 O O . GLY A 1 72 ? -5.980 10.585 3.655 1.00 92.44 72 GLY A O 1
ATOM 604 N N . HIS A 1 73 ? -3.903 10.138 4.407 1.00 88.25 73 HIS A N 1
ATOM 605 C CA . HIS A 1 73 ? -4.101 10.610 5.772 1.00 88.25 73 HIS A CA 1
ATOM 606 C C . HIS A 1 73 ? -3.138 11.761 6.061 1.00 88.25 73 HIS A C 1
ATOM 608 O O . HIS A 1 73 ? -1.952 11.672 5.751 1.00 88.25 73 HIS A O 1
ATOM 614 N N . MET A 1 74 ? -3.644 12.838 6.657 1.00 84.38 74 MET A N 1
ATOM 615 C CA . MET A 1 74 ? -2.814 13.926 7.161 1.00 84.38 74 MET A CA 1
ATOM 616 C C . MET A 1 74 ? -2.926 13.928 8.677 1.00 84.38 74 MET A C 1
ATOM 618 O O . MET A 1 74 ? -3.951 14.321 9.229 1.00 84.38 74 MET A O 1
ATOM 622 N N . SER A 1 75 ? -1.870 13.471 9.338 1.00 74.69 75 SER A N 1
ATOM 623 C CA . SER A 1 75 ? -1.734 13.639 10.778 1.00 74.69 75 SER A CA 1
ATOM 624 C C . SER A 1 75 ? -1.267 15.066 11.047 1.00 74.69 75 SER A C 1
ATOM 626 O O . SER A 1 75 ? -0.323 15.543 10.417 1.00 74.69 75 SER A O 1
ATOM 628 N N . ILE A 1 76 ? -1.916 15.761 11.977 1.00 69.88 76 ILE A N 1
ATOM 629 C CA . ILE A 1 76 ? -1.332 16.975 12.546 1.00 69.88 76 ILE A CA 1
ATOM 630 C C . ILE A 1 76 ? -0.194 16.491 13.440 1.00 69.88 76 ILE A C 1
ATOM 632 O O . ILE A 1 76 ? -0.434 15.695 14.347 1.00 69.88 76 ILE A O 1
ATOM 636 N N . CYS A 1 77 ? 1.033 16.932 13.166 1.00 57.16 77 CYS A N 1
ATOM 637 C CA . CYS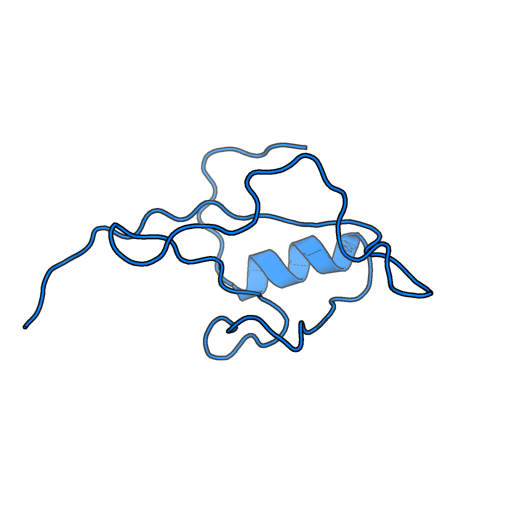 A 1 77 ? 2.156 16.721 14.071 1.00 57.16 77 CYS A CA 1
ATOM 638 C C . CYS A 1 77 ? 1.843 17.495 15.354 1.00 57.16 77 CYS A C 1
ATOM 640 O O . CYS A 1 77 ? 2.032 18.707 15.423 1.00 57.16 77 CYS A O 1
ATOM 642 N N . THR A 1 78 ? 1.243 16.835 16.340 1.00 49.44 78 THR A N 1
ATOM 643 C CA . THR A 1 78 ? 1.225 17.365 17.696 1.00 49.44 78 THR A CA 1
ATOM 644 C C . THR A 1 78 ? 2.579 17.020 18.278 1.00 49.44 78 THR A C 1
ATOM 646 O O . THR A 1 78 ? 2.800 15.873 18.663 1.00 49.44 78 THR A O 1
ATOM 649 N N . ASP A 1 79 ? 3.490 17.988 18.281 1.00 48.56 79 ASP A N 1
ATOM 650 C CA . ASP A 1 79 ? 4.713 17.893 19.067 1.00 48.56 79 ASP A CA 1
ATOM 651 C C . ASP A 1 79 ? 4.316 17.616 20.522 1.00 48.56 79 ASP A C 1
ATOM 653 O O . ASP A 1 79 ? 3.708 18.451 21.197 1.00 48.56 79 ASP A O 1
ATOM 657 N N . ILE A 1 80 ? 4.620 16.411 20.993 1.00 42.69 80 ILE A N 1
ATOM 658 C CA . ILE A 1 80 ? 4.597 16.061 22.408 1.00 42.69 80 ILE A CA 1
ATOM 659 C C . ILE A 1 80 ? 5.947 15.436 22.735 1.00 42.69 80 ILE A C 1
ATOM 661 O O . ILE A 1 80 ? 6.151 14.247 22.503 1.00 42.69 80 ILE A O 1
ATOM 665 N N . GLY A 1 81 ? 6.821 16.269 23.310 1.00 39.25 81 GLY A N 1
ATOM 666 C CA . GLY A 1 81 ? 8.018 15.864 24.053 1.00 39.25 81 GLY A CA 1
ATOM 667 C C . GLY A 1 81 ? 9.327 16.049 23.317 1.00 39.25 81 GLY A C 1
ATOM 668 O O . GLY A 1 81 ? 9.734 15.088 22.636 1.00 39.25 81 GLY A O 1
#

Sequence (81 aa):
MFFRQKCLTPEHHCDFAQLFDNLHTHSFYSHVLGTPELMLLEYDFHRKSGNDSWHTNTTFTERPAFSCVLYGHMSICTDIG

Mean predicted aligned error: 5.39 Å

InterPro domains:
  IPR042098 Glutarate 2-hydroxylase superfamily [G3DSA:3.60.130.10] (1-75)

Secondary structure (DSSP, 8-state):
----S----HHHHHHHHHTTS-----SSS-EETTEEEEE-----SS---S--S---TTTTSSS--S---------------

pLDDT: mean 87.71, std 11.88, range [39.25, 96.31]

Nearest PDB structures (foldseek):
  6edh-assembly1_A  TM=9.278E-01  e=9.511E-03  Escherichia coli K-12

Radius of gyration: 14.36 Å; Cα contacts (8 Å, |Δi|>4): 47; chains: 1; bounding box: 28×31×37 Å